Protein AF-A0A0L0F2Q2-F1 (afdb_monomer)

Structure (mmCIF, N/CA/C/O backbone):
data_AF-A0A0L0F2Q2-F1
#
_entry.id   AF-A0A0L0F2Q2-F1
#
loop_
_atom_site.group_PDB
_atom_site.id
_atom_site.type_symbol
_atom_site.label_atom_id
_atom_site.label_alt_id
_atom_site.label_comp_id
_atom_site.label_asym_id
_atom_site.label_entity_id
_atom_site.label_seq_id
_atom_site.pdbx_PDB_ins_code
_atom_site.Cartn_x
_atom_site.Cartn_y
_atom_site.Cartn_z
_atom_site.occupancy
_atom_site.B_iso_or_equiv
_atom_site.auth_seq_id
_atom_site.auth_comp_id
_atom_site.auth_asym_id
_atom_site.auth_atom_id
_atom_site.pdbx_PDB_model_num
ATOM 1 N N . TYR A 1 1 ? 7.823 0.068 -20.319 1.00 67.25 1 TYR A N 1
ATOM 2 C CA . TYR A 1 1 ? 8.096 0.021 -18.871 1.00 67.25 1 TYR A CA 1
ATOM 3 C C . TYR A 1 1 ? 9.468 0.626 -18.621 1.00 67.25 1 TYR A C 1
ATOM 5 O O . TYR A 1 1 ? 10.448 0.100 -19.131 1.00 67.25 1 TYR A O 1
ATOM 13 N N . ASN A 1 2 ? 9.532 1.759 -17.922 1.00 84.94 2 ASN A N 1
ATOM 14 C CA . ASN A 1 2 ? 10.795 2.355 -17.489 1.00 84.94 2 ASN A CA 1
ATOM 15 C C . ASN A 1 2 ? 10.916 2.143 -15.975 1.00 84.94 2 ASN A C 1
ATOM 17 O O . ASN A 1 2 ? 10.159 2.736 -15.208 1.00 84.94 2 ASN A O 1
ATOM 21 N N . THR A 1 3 ? 11.857 1.294 -15.557 1.00 84.62 3 THR A N 1
ATOM 22 C CA . THR A 1 3 ? 12.050 0.926 -14.147 1.00 84.62 3 THR A CA 1
ATOM 23 C C . THR A 1 3 ? 12.328 2.140 -13.268 1.00 84.62 3 THR A C 1
ATOM 25 O O . THR A 1 3 ? 11.809 2.211 -12.161 1.00 84.62 3 THR A O 1
ATOM 28 N N . LEU A 1 4 ? 13.087 3.127 -13.758 1.00 86.25 4 LEU A N 1
ATOM 29 C CA . LEU A 1 4 ? 13.383 4.345 -13.000 1.00 86.25 4 LEU A CA 1
ATOM 30 C C . LEU A 1 4 ? 12.138 5.219 -12.833 1.00 86.25 4 LEU A C 1
ATOM 32 O O . LEU A 1 4 ? 11.918 5.764 -11.756 1.00 86.25 4 LEU A O 1
ATOM 36 N N . ALA A 1 5 ? 11.290 5.293 -13.864 1.00 87.88 5 ALA A N 1
ATOM 37 C CA . ALA A 1 5 ? 10.030 6.033 -13.809 1.00 87.88 5 ALA A CA 1
ATOM 38 C C . ALA A 1 5 ? 9.016 5.418 -12.828 1.00 87.88 5 ALA A C 1
ATOM 40 O O . ALA A 1 5 ? 8.153 6.133 -12.331 1.00 87.88 5 ALA A O 1
ATOM 41 N N . PHE A 1 6 ? 9.124 4.119 -12.532 1.00 88.88 6 PHE A N 1
ATOM 42 C CA . PHE A 1 6 ? 8.347 3.459 -11.479 1.00 88.88 6 PHE A CA 1
ATOM 43 C C . PHE A 1 6 ? 9.022 3.566 -10.103 1.00 8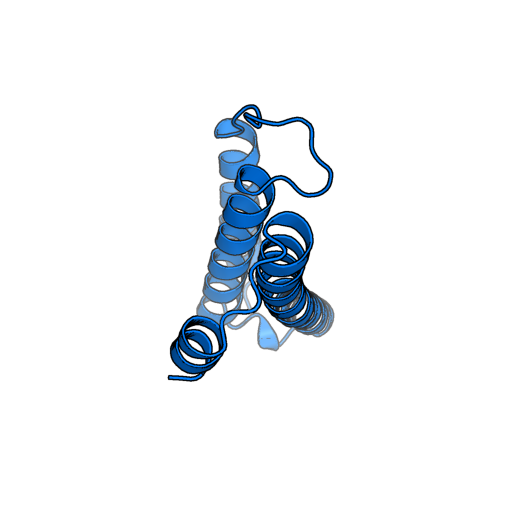8.88 6 PHE A C 1
ATOM 45 O O . PHE A 1 6 ? 8.368 3.892 -9.118 1.00 88.88 6 PHE A O 1
ATOM 52 N N . ALA A 1 7 ? 10.333 3.333 -10.023 1.00 89.62 7 ALA A N 1
ATOM 53 C CA . ALA A 1 7 ? 11.062 3.292 -8.758 1.00 89.62 7 ALA A CA 1
ATOM 54 C C . ALA A 1 7 ? 11.163 4.667 -8.081 1.00 89.62 7 ALA A C 1
ATOM 56 O O . ALA A 1 7 ? 10.941 4.759 -6.879 1.00 89.62 7 ALA A O 1
ATOM 57 N N . LEU A 1 8 ? 11.440 5.738 -8.835 1.00 92.00 8 LEU A N 1
ATOM 58 C CA . LEU A 1 8 ? 11.559 7.095 -8.288 1.00 92.00 8 LEU A CA 1
ATOM 59 C C . LEU A 1 8 ? 10.314 7.548 -7.509 1.00 92.00 8 LEU A C 1
ATOM 61 O O . LEU A 1 8 ? 10.460 7.877 -6.332 1.00 92.00 8 LEU A O 1
ATOM 65 N N .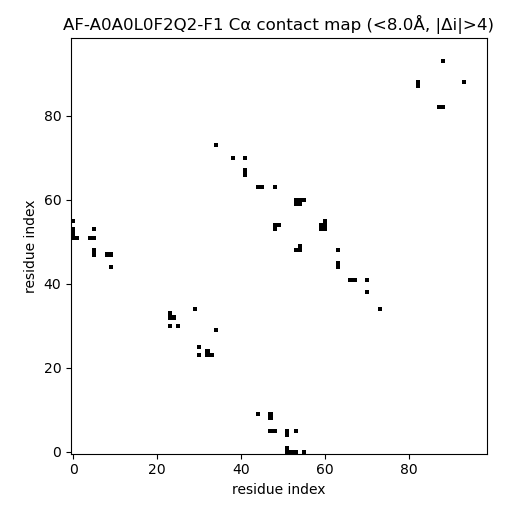 PRO A 1 9 ? 9.095 7.542 -8.086 1.00 91.50 9 PRO A N 1
ATOM 66 C CA . PRO A 1 9 ? 7.911 7.963 -7.347 1.00 91.50 9 PRO A CA 1
ATOM 67 C C . PRO A 1 9 ? 7.628 7.054 -6.149 1.00 91.50 9 PRO A C 1
ATOM 69 O O . PRO A 1 9 ? 7.265 7.569 -5.097 1.00 91.50 9 PRO A O 1
ATOM 72 N N . VAL A 1 10 ? 7.864 5.740 -6.246 1.00 91.31 10 VAL A N 1
ATOM 73 C CA . VAL A 1 10 ? 7.711 4.818 -5.103 1.00 91.31 10 VAL A CA 1
ATOM 74 C C . VAL A 1 10 ? 8.687 5.165 -3.974 1.00 91.31 10 VAL A C 1
ATOM 76 O O . VAL A 1 10 ? 8.281 5.240 -2.815 1.00 91.31 10 VAL A O 1
ATOM 79 N N . CYS A 1 11 ? 9.955 5.437 -4.289 1.00 92.50 11 CYS A N 1
ATOM 80 C CA . CYS A 1 11 ? 10.954 5.854 -3.308 1.00 92.50 11 CYS A CA 1
ATOM 81 C C . CYS A 1 11 ? 10.602 7.205 -2.673 1.00 92.50 11 CYS A C 1
ATOM 83 O O . CYS A 1 11 ? 10.659 7.328 -1.452 1.00 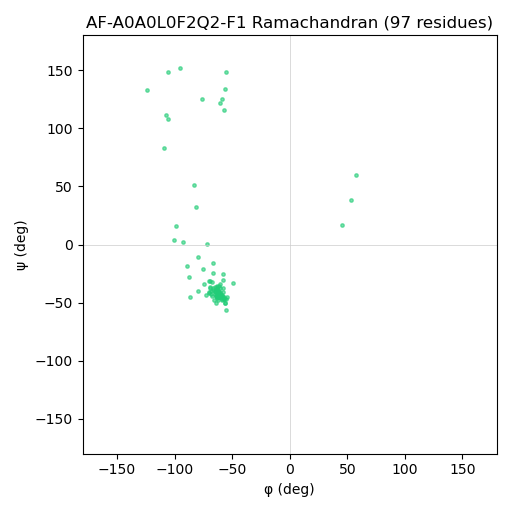92.50 11 CYS A O 1
ATOM 85 N N . CYS A 1 12 ? 10.175 8.195 -3.463 1.00 92.31 12 CYS A N 1
ATOM 86 C CA . CYS A 1 12 ? 9.702 9.479 -2.940 1.00 92.31 12 CYS A CA 1
ATOM 87 C C . CYS A 1 12 ? 8.511 9.292 -1.990 1.00 92.31 12 CYS A C 1
ATOM 89 O O . CYS A 1 12 ? 8.501 9.855 -0.898 1.00 92.31 12 CYS A O 1
ATOM 91 N N . CYS A 1 13 ? 7.544 8.453 -2.366 1.00 90.69 13 CYS A N 1
ATOM 92 C CA . CYS A 1 13 ? 6.401 8.101 -1.526 1.00 90.69 13 CYS A CA 1
ATOM 93 C C . CYS A 1 13 ? 6.845 7.456 -0.209 1.00 90.69 13 CYS A C 1
ATOM 95 O O . CYS A 1 13 ? 6.372 7.854 0.850 1.00 90.69 13 CYS A O 1
ATOM 97 N N . ALA A 1 14 ? 7.798 6.522 -0.249 1.00 89.88 14 ALA A N 1
ATOM 98 C CA . ALA A 1 14 ? 8.336 5.882 0.949 1.00 89.88 14 ALA A CA 1
ATOM 99 C C . ALA A 1 14 ? 9.058 6.877 1.876 1.00 89.88 14 ALA A C 1
ATOM 101 O O . ALA A 1 14 ? 8.859 6.840 3.089 1.00 89.88 14 ALA A O 1
ATOM 102 N N . VAL A 1 15 ? 9.848 7.802 1.320 1.00 91.81 15 VAL A N 1
ATOM 103 C CA . VAL A 1 15 ? 10.517 8.859 2.097 1.00 91.81 15 VAL A CA 1
ATOM 104 C C . VAL A 1 15 ? 9.489 9.776 2.754 1.00 91.81 15 VAL A C 1
ATOM 106 O O . VAL A 1 15 ? 9.585 10.032 3.952 1.00 91.81 15 VAL A O 1
ATOM 109 N N . ILE A 1 16 ? 8.466 10.210 2.013 1.00 89.62 16 ILE A N 1
ATOM 110 C CA . ILE A 1 16 ? 7.372 11.025 2.560 1.00 89.62 16 ILE A CA 1
ATOM 111 C C . ILE A 1 16 ? 6.637 10.254 3.660 1.00 89.62 16 ILE A C 1
ATOM 113 O O . ILE A 1 16 ? 6.377 10.817 4.720 1.00 89.62 16 ILE A O 1
ATOM 117 N N . ALA A 1 17 ? 6.361 8.962 3.465 1.00 87.31 17 ALA A N 1
ATOM 118 C CA . ALA A 1 17 ? 5.702 8.115 4.457 1.00 87.31 17 ALA A CA 1
ATOM 119 C C . ALA A 1 17 ? 6.481 8.002 5.769 1.00 87.31 17 ALA A C 1
ATOM 121 O O . ALA A 1 17 ? 5.873 7.851 6.825 1.00 87.31 17 ALA A O 1
ATOM 122 N N . ILE A 1 18 ? 7.814 8.025 5.705 1.00 87.69 18 ILE A N 1
ATOM 123 C CA . ILE A 1 18 ? 8.694 7.993 6.879 1.00 87.69 18 ILE A CA 1
ATOM 124 C C . ILE A 1 18 ? 8.792 9.385 7.514 1.00 87.69 18 ILE A C 1
ATOM 126 O O . ILE A 1 18 ? 8.751 9.502 8.735 1.00 87.69 18 ILE A O 1
ATOM 130 N N . ALA A 1 19 ? 8.871 10.439 6.703 1.00 89.69 19 ALA A N 1
ATOM 131 C CA . ALA A 1 19 ? 8.967 11.814 7.186 1.00 89.69 19 ALA A CA 1
ATOM 132 C C . ALA A 1 19 ? 7.673 12.307 7.858 1.00 89.69 19 ALA A C 1
ATOM 134 O O . ALA A 1 19 ? 7.727 13.118 8.775 1.00 89.69 19 ALA A O 1
ATOM 135 N N . THR A 1 20 ? 6.513 11.813 7.418 1.00 86.38 20 THR A N 1
ATOM 136 C CA . THR A 1 20 ? 5.184 12.256 7.880 1.00 86.38 20 THR A CA 1
ATOM 137 C C . THR A 1 20 ? 4.559 11.341 8.934 1.00 86.38 20 THR A C 1
ATOM 139 O O . THR A 1 20 ? 3.362 11.429 9.192 1.00 86.38 20 THR A O 1
ATOM 142 N N . LYS A 1 21 ? 5.342 10.456 9.567 1.00 82.62 21 LYS A N 1
ATOM 143 C CA . LYS A 1 21 ? 4.826 9.538 10.592 1.00 82.62 21 LYS A CA 1
ATOM 144 C C . LYS A 1 21 ? 4.194 10.305 11.751 1.00 82.62 21 LYS A C 1
ATOM 146 O O . LYS A 1 21 ? 4.852 11.107 12.411 1.00 82.62 21 LYS A O 1
ATOM 151 N N . MET A 1 22 ? 2.940 9.985 12.048 1.00 81.31 22 MET A N 1
ATOM 152 C CA . MET A 1 22 ? 2.233 10.498 13.215 1.00 81.31 22 MET A CA 1
ATOM 153 C C . MET A 1 22 ? 2.115 9.411 14.286 1.00 81.31 22 MET A C 1
ATOM 155 O O . MET A 1 22 ? 2.050 8.213 13.999 1.00 81.31 22 MET A O 1
ATOM 159 N N . LYS A 1 23 ? 2.115 9.821 15.559 1.00 79.88 23 LYS A N 1
ATOM 160 C CA . LYS A 1 23 ? 1.882 8.893 16.667 1.00 79.88 23 LYS A CA 1
ATOM 161 C C . LYS A 1 23 ? 0.390 8.574 16.725 1.00 79.88 23 LYS A C 1
ATOM 163 O O . LYS A 1 23 ? -0.427 9.480 16.833 1.00 79.88 23 LYS A O 1
ATOM 168 N N . ALA A 1 24 ? 0.056 7.288 16.691 1.00 78.94 24 ALA A N 1
ATOM 169 C CA . ALA A 1 24 ? -1.311 6.810 16.866 1.00 78.94 24 ALA A CA 1
ATOM 170 C C . ALA A 1 24 ? -1.908 7.311 18.194 1.00 78.94 24 ALA A C 1
ATOM 172 O O . ALA A 1 24 ? -1.266 7.198 19.243 1.00 78.94 24 ALA A O 1
ATOM 173 N N . HIS A 1 25 ? -3.146 7.813 18.157 1.00 77.50 25 HIS A N 1
ATOM 174 C CA . HIS A 1 25 ? -3.830 8.310 19.356 1.00 77.50 25 HIS A CA 1
ATOM 175 C C . HIS A 1 25 ? -4.225 7.190 20.321 1.00 77.50 25 HIS A C 1
ATOM 177 O O . HIS A 1 25 ? -4.245 7.400 21.534 1.00 77.50 25 HIS A O 1
ATOM 183 N N . THR A 1 26 ? -4.526 5.995 19.800 1.00 76.06 26 THR A N 1
ATOM 184 C CA . THR A 1 26 ? -4.866 4.831 20.623 1.00 76.06 26 THR A CA 1
ATOM 185 C C . THR A 1 26 ? -3.949 3.647 20.308 1.00 76.06 26 THR A C 1
ATOM 187 O O . THR A 1 26 ? -3.763 3.316 19.135 1.00 76.06 26 THR A O 1
ATOM 190 N N . PRO A 1 27 ? -3.383 2.968 21.325 1.00 74.69 27 PRO A N 1
ATOM 191 C CA . PRO A 1 27 ? -2.541 1.789 21.133 1.00 74.69 27 PRO A CA 1
ATOM 192 C C . PRO A 1 27 ? -3.405 0.526 20.981 1.00 74.69 27 PRO A C 1
ATOM 194 O O . PRO A 1 27 ? -3.245 -0.450 21.710 1.00 74.69 27 PRO A O 1
ATOM 197 N N . THR A 1 28 ? -4.384 0.563 20.079 1.00 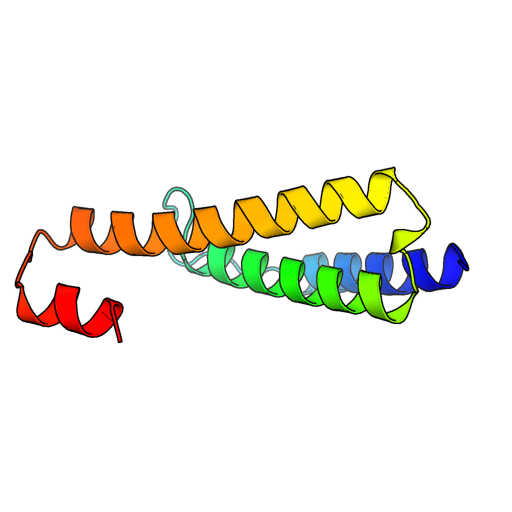77.75 28 THR A N 1
ATOM 198 C CA . THR A 1 28 ? -5.251 -0.584 19.788 1.00 77.75 28 THR A CA 1
ATOM 199 C C . THR A 1 28 ? -4.725 -1.362 18.586 1.00 77.75 28 THR A C 1
ATOM 201 O O . THR A 1 28 ? -4.060 -0.801 17.712 1.00 77.75 28 THR A O 1
ATOM 204 N N . PHE A 1 29 ? -5.002 -2.669 18.542 1.00 79.38 29 PHE A N 1
ATOM 205 C CA . PHE A 1 29 ? -4.665 -3.482 17.376 1.00 79.38 29 PHE A CA 1
ATOM 206 C C . PHE A 1 29 ? -5.404 -2.943 16.146 1.00 79.38 29 PHE A C 1
ATOM 208 O O . PHE A 1 29 ? -6.635 -2.877 16.137 1.00 79.38 29 PHE A O 1
ATOM 215 N N . LEU A 1 30 ? -4.627 -2.569 15.126 1.00 77.81 30 LEU A N 1
ATOM 216 C CA . LEU A 1 30 ? -5.106 -1.963 13.889 1.00 77.81 30 LEU A CA 1
ATOM 217 C C . LEU A 1 30 ? -5.898 -0.666 14.135 1.00 77.81 30 LEU A C 1
ATOM 219 O O . LEU A 1 30 ? -7.077 -0.552 13.793 1.00 77.81 30 LEU A O 1
ATOM 223 N N . ASN A 1 31 ? -5.232 0.317 14.754 1.00 84.31 31 ASN A N 1
ATOM 224 C CA . ASN A 1 31 ? -5.825 1.624 15.021 1.00 84.31 31 ASN A CA 1
ATOM 225 C C . ASN A 1 31 ? -6.360 2.259 13.723 1.00 84.31 31 ASN A C 1
ATOM 227 O O . ASN A 1 31 ? -5.813 2.068 12.629 1.00 84.31 31 ASN A O 1
ATOM 231 N N . ARG A 1 32 ? -7.429 3.047 13.855 1.00 84.00 32 ARG A N 1
ATOM 232 C CA . ARG A 1 32 ? -8.064 3.751 12.742 1.00 84.00 32 ARG A CA 1
ATOM 233 C C . ARG A 1 32 ? -7.074 4.652 12.009 1.00 84.00 32 ARG A C 1
ATOM 235 O O . ARG A 1 32 ? -7.006 4.564 10.791 1.00 84.00 32 ARG A O 1
ATOM 242 N N . ASP A 1 33 ? -6.265 5.414 12.744 1.00 87.06 33 ASP A N 1
ATOM 243 C CA . ASP A 1 33 ? -5.267 6.323 12.163 1.00 87.06 33 ASP A CA 1
ATOM 244 C C . ASP A 1 33 ? -4.291 5.561 11.245 1.00 87.06 33 ASP A C 1
ATOM 246 O O . ASP A 1 33 ? -4.090 5.926 10.091 1.00 87.06 33 ASP A O 1
ATOM 250 N N . GLN A 1 34 ? -3.773 4.419 11.713 1.00 87.62 34 GLN A N 1
ATOM 251 C CA . GLN A 1 34 ? -2.855 3.573 10.940 1.00 87.62 34 GLN A CA 1
ATOM 252 C C . GLN A 1 34 ? -3.535 2.943 9.719 1.00 87.62 34 GLN A C 1
ATOM 254 O O . GLN A 1 34 ? -2.943 2.834 8.647 1.00 87.62 34 GLN A O 1
ATOM 259 N N . SER A 1 35 ? -4.786 2.515 9.883 1.00 89.62 35 SER A N 1
ATOM 260 C CA . SER A 1 35 ? -5.574 1.891 8.821 1.00 89.62 35 SER A CA 1
ATOM 261 C C . SER A 1 35 ? -5.931 2.884 7.716 1.00 89.62 35 SER A C 1
ATOM 263 O O . SER A 1 35 ? -5.893 2.542 6.535 1.00 89.62 35 SER A O 1
ATOM 265 N N . ASP A 1 36 ? -6.281 4.115 8.086 1.00 89.38 36 ASP A N 1
ATOM 266 C CA . ASP A 1 36 ? -6.615 5.183 7.148 1.00 89.38 36 ASP A CA 1
ATOM 267 C C . ASP A 1 36 ? -5.364 5.662 6.391 1.00 89.38 36 ASP A C 1
ATOM 269 O O . ASP A 1 36 ? -5.411 5.761 5.162 1.00 89.38 36 ASP A O 1
ATOM 273 N N . GLU A 1 37 ? -4.220 5.819 7.072 1.00 89.56 37 GLU A N 1
ATOM 274 C CA . GLU A 1 37 ? -2.924 6.059 6.418 1.00 89.56 37 GLU A CA 1
ATOM 275 C C . GLU A 1 37 ? -2.588 4.952 5.407 1.00 89.56 37 GLU A C 1
ATOM 277 O O . GLU A 1 37 ? -2.271 5.230 4.248 1.00 89.56 37 GLU A O 1
ATOM 282 N N . TRP A 1 38 ? -2.690 3.683 5.816 1.00 89.56 38 TRP A N 1
ATOM 283 C CA . TRP A 1 38 ? -2.360 2.536 4.966 1.00 89.56 38 TRP A CA 1
ATOM 284 C C . TRP A 1 38 ? -3.254 2.450 3.722 1.00 89.56 38 TRP A C 1
ATOM 286 O O . TRP A 1 38 ? -2.756 2.219 2.618 1.00 89.56 38 TRP A O 1
ATOM 296 N N . LYS A 1 39 ? -4.559 2.723 3.857 1.00 91.44 39 LYS A N 1
ATOM 297 C CA . LYS A 1 39 ? -5.477 2.834 2.710 1.00 91.44 39 LYS A CA 1
ATOM 298 C C . LYS A 1 39 ? -5.062 3.946 1.748 1.00 91.44 39 LYS A C 1
ATOM 300 O O . LYS A 1 39 ? -5.124 3.734 0.537 1.00 91.44 39 LYS A O 1
ATOM 305 N N . GLY A 1 40 ? -4.629 5.099 2.259 1.00 92.12 40 GLY A N 1
ATOM 306 C CA . GLY A 1 40 ? -4.106 6.193 1.436 1.00 92.12 40 GLY A CA 1
ATOM 307 C C . GLY A 1 40 ? -2.875 5.773 0.627 1.00 92.12 40 GLY A C 1
ATOM 308 O O . GLY A 1 40 ? -2.824 5.990 -0.585 1.00 92.12 40 GLY A O 1
ATOM 309 N N . TRP A 1 41 ? -1.924 5.081 1.263 1.00 92.12 41 TRP A N 1
ATOM 310 C CA . TRP A 1 41 ? -0.723 4.574 0.589 1.00 92.12 41 TRP A CA 1
ATOM 311 C C . TRP A 1 41 ? -1.037 3.567 -0.517 1.00 92.12 41 TRP A C 1
ATOM 313 O O . TRP A 1 41 ? -0.439 3.634 -1.591 1.00 92.12 41 TRP A O 1
ATOM 323 N N . MET A 1 42 ? -2.010 2.676 -0.310 1.00 93.88 42 MET A N 1
ATOM 324 C CA . MET A 1 42 ? -2.449 1.762 -1.370 1.00 93.88 42 MET A CA 1
ATOM 325 C C . MET A 1 42 ? -2.995 2.507 -2.593 1.00 93.88 42 MET A C 1
ATOM 327 O O . MET A 1 42 ? -2.651 2.151 -3.718 1.00 93.88 42 MET A O 1
ATOM 331 N N . GLN A 1 43 ? -3.805 3.553 -2.390 1.00 93.81 43 GLN A N 1
ATOM 332 C CA . GLN A 1 43 ? -4.360 4.354 -3.490 1.00 93.81 43 GLN A CA 1
ATOM 333 C C . GLN A 1 43 ? -3.255 5.033 -4.309 1.00 93.81 43 GLN A C 1
ATOM 335 O O . GLN A 1 43 ? -3.285 5.012 -5.539 1.00 93.81 43 GLN A O 1
ATOM 340 N N . LEU A 1 44 ? -2.229 5.561 -3.640 1.00 92.94 44 LEU A N 1
ATOM 341 C CA . LEU A 1 44 ? -1.076 6.155 -4.314 1.00 92.94 44 LEU A CA 1
ATOM 342 C C . LEU A 1 44 ? -0.281 5.117 -5.121 1.00 92.94 44 LEU A C 1
ATOM 344 O O . LEU A 1 44 ? 0.102 5.378 -6.262 1.00 92.94 44 LEU A O 1
ATOM 348 N N . MET A 1 45 ? -0.100 3.911 -4.578 1.00 92.44 45 MET A N 1
ATOM 349 C CA . MET A 1 45 ? 0.529 2.802 -5.302 1.00 92.44 45 MET A CA 1
ATOM 350 C C . MET A 1 45 ? -0.287 2.369 -6.527 1.00 92.44 45 MET A C 1
ATOM 352 O O . MET A 1 45 ? 0.300 2.090 -7.573 1.00 92.44 45 MET A O 1
ATOM 356 N N . PHE A 1 46 ? -1.624 2.360 -6.446 1.00 93.75 46 PHE A N 1
ATOM 357 C CA . PHE A 1 46 ? -2.489 2.095 -7.603 1.00 93.75 46 PHE A CA 1
ATOM 358 C C . PHE A 1 46 ? -2.321 3.146 -8.699 1.00 93.75 46 PHE A C 1
ATOM 360 O O . PHE A 1 46 ? -2.272 2.787 -9.878 1.00 93.75 46 PHE A O 1
ATOM 367 N N . LEU A 1 47 ? -2.197 4.421 -8.320 1.00 93.44 47 LEU A N 1
ATOM 368 C CA . LEU A 1 47 ? -1.976 5.513 -9.262 1.00 93.44 47 LEU A CA 1
ATOM 369 C C . LEU A 1 47 ? -0.627 5.368 -9.977 1.00 93.44 47 LEU A C 1
ATOM 371 O O . LEU A 1 47 ? -0.585 5.382 -11.207 1.00 93.44 47 LEU A O 1
ATOM 375 N N . ILE A 1 48 ? 0.462 5.162 -9.227 1.00 92.19 48 ILE A N 1
ATOM 376 C CA . ILE A 1 48 ? 1.809 4.989 -9.796 1.00 92.19 48 ILE A CA 1
ATOM 377 C C . ILE A 1 48 ? 1.846 3.778 -10.734 1.00 92.19 48 ILE A C 1
ATOM 379 O O . ILE A 1 48 ? 2.382 3.865 -11.840 1.00 92.19 48 ILE A O 1
ATOM 383 N N . TYR A 1 49 ? 1.245 2.660 -10.322 1.00 91.62 49 TYR A N 1
ATOM 384 C CA . TYR A 1 49 ? 1.170 1.438 -11.119 1.00 91.62 49 TYR A CA 1
ATOM 385 C C . TYR A 1 49 ? 0.503 1.660 -12.488 1.00 91.62 49 TYR A C 1
ATOM 387 O O . TYR A 1 49 ? 1.056 1.236 -13.506 1.00 91.62 49 TYR A O 1
ATOM 395 N N . HIS A 1 50 ? -0.646 2.349 -12.531 1.00 91.00 50 HIS A N 1
ATOM 396 C CA . HIS A 1 50 ? -1.354 2.617 -13.788 1.00 91.00 50 HIS A CA 1
ATOM 397 C C . HIS A 1 50 ? -0.635 3.662 -14.642 1.00 91.00 50 HIS A C 1
ATOM 399 O O . HIS A 1 50 ? -0.468 3.457 -15.841 1.00 91.00 50 HIS A O 1
ATOM 405 N N . TYR A 1 51 ? -0.160 4.749 -14.030 1.00 91.69 51 TYR A N 1
ATOM 406 C CA . TYR A 1 51 ? 0.504 5.840 -14.746 1.00 91.69 51 TYR A CA 1
ATOM 407 C C . TYR A 1 5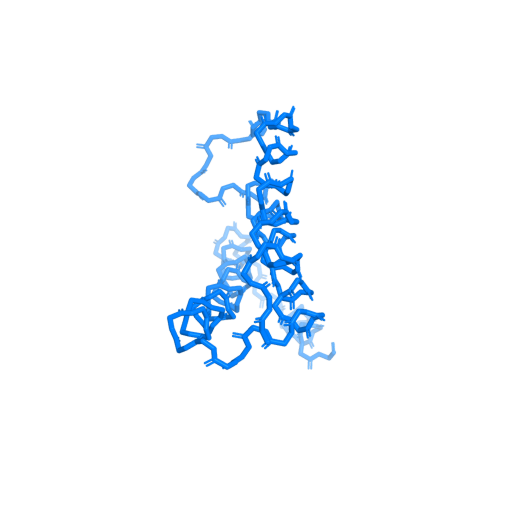1 ? 1.782 5.381 -15.467 1.00 91.69 51 TYR A C 1
ATOM 409 O O . TYR A 1 51 ? 2.092 5.823 -16.570 1.00 91.69 51 TYR A O 1
ATOM 417 N N . THR A 1 52 ? 2.518 4.451 -14.858 1.00 91.25 52 THR A N 1
ATOM 418 C CA . THR A 1 52 ? 3.793 3.940 -15.388 1.00 91.25 52 THR A CA 1
ATOM 419 C C . THR A 1 52 ? 3.649 2.683 -16.247 1.00 91.25 52 THR A C 1
ATOM 421 O O . THR A 1 52 ? 4.658 2.150 -16.720 1.00 91.25 52 THR A O 1
ATOM 424 N N . TRP A 1 53 ? 2.417 2.203 -16.463 1.00 89.50 53 TRP A N 1
ATOM 425 C CA . TRP A 1 53 ? 2.135 0.956 -17.181 1.00 89.50 53 TRP A CA 1
ATOM 426 C C . TRP A 1 53 ? 2.904 -0.243 -16.600 1.00 89.50 53 TRP A C 1
ATOM 428 O O . TRP A 1 53 ? 3.402 -1.108 -17.327 1.00 89.50 53 TRP A O 1
ATOM 438 N N . ALA A 1 54 ? 3.027 -0.300 -15.270 1.00 88.75 54 ALA A N 1
ATOM 439 C CA . ALA A 1 54 ? 3.774 -1.348 -14.571 1.00 88.75 54 ALA A CA 1
ATOM 440 C C . ALA A 1 54 ? 3.072 -2.722 -14.588 1.00 88.75 54 ALA A C 1
ATOM 442 O O . ALA A 1 54 ? 3.617 -3.702 -14.081 1.00 88.75 54 ALA A O 1
ATOM 443 N N . SER A 1 55 ? 1.900 -2.822 -15.225 1.00 85.62 55 SER A N 1
ATOM 444 C CA . SER A 1 55 ? 1.170 -4.072 -15.479 1.00 85.62 55 SER A CA 1
ATOM 445 C C . SER A 1 55 ? 1.971 -5.101 -16.277 1.00 85.62 55 SER A C 1
ATOM 447 O O . SER A 1 55 ? 1.742 -6.298 -16.129 1.00 85.62 55 SER A O 1
ATOM 449 N N . ALA A 1 56 ? 2.942 -4.655 -17.079 1.00 86.62 56 ALA A N 1
ATOM 450 C CA . ALA A 1 56 ? 3.829 -5.533 -17.838 1.00 86.62 56 ALA A CA 1
ATOM 451 C C . ALA A 1 56 ? 4.767 -6.380 -16.951 1.00 86.62 56 ALA A C 1
ATOM 453 O O . ALA A 1 56 ? 5.356 -7.346 -17.431 1.00 86.62 56 ALA A O 1
ATOM 454 N N . VAL A 1 57 ? 4.923 -6.033 -15.668 1.00 89.44 57 VAL A N 1
ATOM 455 C CA . VAL A 1 57 ? 5.810 -6.726 -14.727 1.00 89.44 57 VAL A CA 1
ATOM 456 C C . VAL A 1 57 ? 4.981 -7.565 -13.757 1.00 89.44 57 VAL A C 1
ATOM 458 O O . VAL A 1 57 ? 4.331 -7.043 -12.850 1.00 89.44 57 VAL A O 1
ATOM 461 N N . LEU A 1 58 ? 5.045 -8.889 -13.927 1.00 90.38 58 LEU A N 1
ATOM 462 C CA . LEU A 1 58 ? 4.227 -9.849 -13.178 1.00 90.38 58 LEU A CA 1
ATOM 463 C C . LEU A 1 58 ? 4.343 -9.705 -11.642 1.00 90.38 58 LEU A C 1
ATOM 465 O O . LEU A 1 58 ? 3.299 -9.664 -10.990 1.00 90.38 58 LEU A O 1
ATOM 469 N N . PRO A 1 59 ? 5.542 -9.560 -11.036 1.00 90.50 59 PRO A N 1
ATOM 470 C CA . PRO A 1 59 ? 5.646 -9.349 -9.589 1.00 90.50 59 PRO A CA 1
ATOM 471 C C . PRO A 1 59 ? 4.895 -8.109 -9.085 1.00 90.50 59 PRO A C 1
ATOM 473 O O . PRO A 1 59 ? 4.221 -8.170 -8.059 1.00 90.50 59 PRO A O 1
ATOM 476 N N . ILE A 1 60 ? 4.968 -6.993 -9.820 1.00 89.94 60 ILE A N 1
ATOM 477 C CA . ILE A 1 60 ? 4.299 -5.742 -9.437 1.00 89.94 60 ILE A CA 1
ATOM 478 C C . ILE A 1 60 ? 2.783 -5.925 -9.525 1.00 89.94 60 ILE A C 1
ATOM 480 O O . ILE A 1 60 ? 2.059 -5.562 -8.599 1.00 89.94 60 ILE A O 1
ATOM 484 N N . TYR A 1 61 ? 2.306 -6.552 -10.601 1.00 91.06 61 TYR A N 1
ATOM 485 C CA . TYR A 1 61 ? 0.893 -6.865 -10.781 1.00 91.06 61 TYR A CA 1
ATOM 486 C C . TYR A 1 61 ? 0.316 -7.679 -9.608 1.00 91.06 61 TYR A C 1
ATOM 488 O O . TYR A 1 61 ? -0.739 -7.332 -9.073 1.00 91.06 61 TYR A O 1
ATOM 496 N N . VAL A 1 62 ? 1.018 -8.730 -9.167 1.00 94.69 62 VAL A N 1
ATOM 497 C CA . VAL A 1 62 ? 0.565 -9.579 -8.052 1.00 94.69 62 VAL A CA 1
ATOM 498 C C . VAL A 1 62 ? 0.518 -8.797 -6.735 1.00 94.69 62 VAL A C 1
ATOM 500 O O . VAL A 1 62 ? -0.469 -8.896 -6.006 1.00 94.69 62 VAL A O 1
ATOM 503 N N . ILE A 1 63 ? 1.525 -7.968 -6.442 1.00 93.75 63 ILE A N 1
ATOM 504 C CA . ILE A 1 63 ? 1.544 -7.138 -5.224 1.00 93.75 63 ILE A CA 1
ATOM 505 C C . ILE A 1 63 ? 0.362 -6.164 -5.203 1.00 93.75 63 ILE A C 1
ATOM 507 O O . ILE A 1 63 ? -0.336 -6.056 -4.195 1.00 93.75 63 ILE A O 1
ATOM 511 N N . ILE A 1 64 ? 0.082 -5.500 -6.327 1.00 94.62 64 ILE A N 1
ATOM 512 C CA . ILE A 1 64 ? -1.061 -4.588 -6.443 1.00 94.62 64 ILE A CA 1
ATOM 513 C C . ILE A 1 64 ? -2.387 -5.324 -6.196 1.00 94.62 64 ILE A C 1
ATOM 515 O O . ILE A 1 64 ? -3.265 -4.793 -5.519 1.00 94.62 64 ILE A O 1
ATOM 519 N N . ARG A 1 65 ? -2.532 -6.574 -6.652 1.00 93.88 65 ARG A N 1
ATOM 520 C CA . ARG A 1 65 ? -3.718 -7.399 -6.353 1.00 93.88 65 ARG A CA 1
ATOM 521 C C . ARG A 1 65 ? -3.854 -7.723 -4.864 1.00 93.88 65 ARG A C 1
ATOM 523 O O . ARG A 1 65 ? -4.964 -7.666 -4.337 1.00 93.88 65 ARG A O 1
ATOM 530 N N . ILE A 1 66 ? -2.750 -8.011 -4.177 1.00 95.38 66 ILE A N 1
ATOM 531 C CA . ILE A 1 66 ? -2.748 -8.219 -2.720 1.00 95.38 66 ILE A CA 1
ATOM 532 C C . ILE A 1 66 ? -3.158 -6.926 -1.995 1.00 95.38 66 ILE A C 1
ATOM 534 O O . ILE A 1 66 ? -3.944 -6.970 -1.045 1.00 95.38 66 ILE A O 1
ATOM 538 N N . PHE A 1 67 ? -2.709 -5.758 -2.469 1.00 94.75 67 PHE A N 1
ATOM 539 C CA . PHE A 1 67 ? -3.170 -4.465 -1.950 1.00 94.75 67 PHE A CA 1
ATOM 540 C C . PHE A 1 67 ? -4.672 -4.262 -2.146 1.00 94.75 67 PHE A C 1
ATOM 542 O O . PHE A 1 67 ? -5.350 -3.886 -1.198 1.00 94.75 67 PHE A O 1
ATOM 549 N N . VAL A 1 68 ? -5.234 -4.601 -3.308 1.00 95.19 68 VAL A N 1
ATOM 550 C CA . VAL A 1 68 ? -6.694 -4.547 -3.511 1.00 95.19 68 VAL A CA 1
ATOM 551 C C . VAL A 1 68 ? -7.428 -5.443 -2.504 1.00 95.19 68 VAL A C 1
ATOM 553 O O . VAL A 1 68 ? -8.366 -4.990 -1.850 1.00 95.19 68 VAL A O 1
ATOM 556 N N . GLY A 1 69 ? -6.981 -6.690 -2.328 1.00 95.75 69 GLY A N 1
ATOM 557 C CA . GLY A 1 69 ? -7.591 -7.622 -1.373 1.00 95.75 69 GLY A CA 1
ATOM 558 C C . GLY A 1 69 ? -7.517 -7.126 0.075 1.00 95.75 69 GLY A C 1
ATOM 559 O O . GLY A 1 69 ? -8.517 -7.132 0.792 1.00 95.75 69 GLY A O 1
ATOM 560 N N . SER A 1 70 ? -6.351 -6.632 0.494 1.00 94.31 70 SER A N 1
ATOM 561 C CA . SER A 1 70 ? -6.161 -6.073 1.837 1.00 94.31 70 SER A CA 1
ATOM 562 C C . SER A 1 70 ? -6.936 -4.771 2.062 1.00 94.31 70 SER A C 1
ATOM 564 O O . SER A 1 70 ? -7.427 -4.560 3.167 1.00 94.31 70 SER A O 1
ATOM 566 N N . TYR A 1 71 ? -7.132 -3.937 1.034 1.00 93.50 71 TYR A N 1
ATOM 567 C CA . TYR A 1 71 ? -7.975 -2.738 1.110 1.00 93.50 71 TYR A CA 1
ATOM 568 C C . TYR A 1 71 ? -9.437 -3.094 1.415 1.00 93.50 71 TYR A C 1
ATOM 570 O O . TYR A 1 71 ? -10.067 -2.505 2.302 1.00 93.50 71 TYR A O 1
ATOM 578 N N . VAL A 1 72 ? -9.976 -4.079 0.688 1.00 93.19 72 VAL A N 1
ATOM 579 C CA . VAL A 1 72 ? -11.344 -4.575 0.894 1.00 93.19 72 VAL A CA 1
ATOM 580 C C . VAL A 1 72 ? -11.467 -5.214 2.274 1.00 93.19 72 VAL A C 1
ATOM 582 O O . VAL A 1 72 ? -12.406 -4.905 3.008 1.00 93.19 72 VAL A O 1
ATOM 585 N N . TRP A 1 73 ? -10.489 -6.035 2.666 1.00 92.12 73 TRP A N 1
ATOM 586 C CA . TRP A 1 73 ? -10.449 -6.634 3.998 1.00 92.12 73 TRP A CA 1
ATOM 587 C C . TRP A 1 73 ? -10.443 -5.574 5.103 1.00 92.12 73 TRP A C 1
ATOM 589 O O . TRP A 1 73 ? -11.221 -5.675 6.046 1.00 92.12 73 TRP A O 1
ATOM 599 N N . LEU A 1 74 ? -9.628 -4.525 4.973 1.00 91.12 74 LEU A N 1
ATOM 600 C CA . LEU A 1 74 ? -9.510 -3.469 5.977 1.00 91.12 74 LEU A CA 1
ATOM 601 C C . LEU A 1 74 ? -10.802 -2.654 6.107 1.00 91.12 74 LEU A C 1
ATOM 603 O O . LEU A 1 74 ? -11.207 -2.290 7.212 1.00 91.12 74 LEU A O 1
ATOM 607 N N . SER A 1 75 ? -11.480 -2.415 4.984 1.00 88.12 75 SER A N 1
ATOM 608 C CA . SER A 1 75 ? -12.810 -1.799 4.968 1.00 88.12 75 SER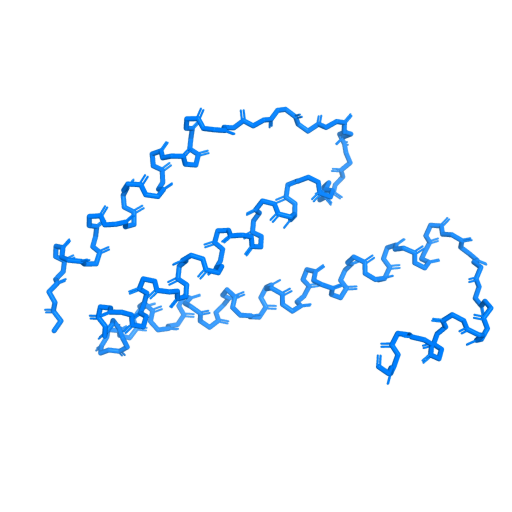 A CA 1
ATOM 609 C C . SER A 1 75 ? -13.842 -2.681 5.684 1.00 88.12 75 SER A C 1
ATOM 611 O O . SER A 1 75 ? -14.587 -2.197 6.536 1.00 88.12 75 SER A O 1
ATOM 613 N N . GLY A 1 76 ? -13.833 -3.990 5.412 1.00 88.12 76 GLY A N 1
ATOM 614 C CA . GLY A 1 76 ? -14.687 -4.966 6.092 1.00 88.12 76 GLY A CA 1
ATOM 615 C C . GLY A 1 76 ? -14.403 -5.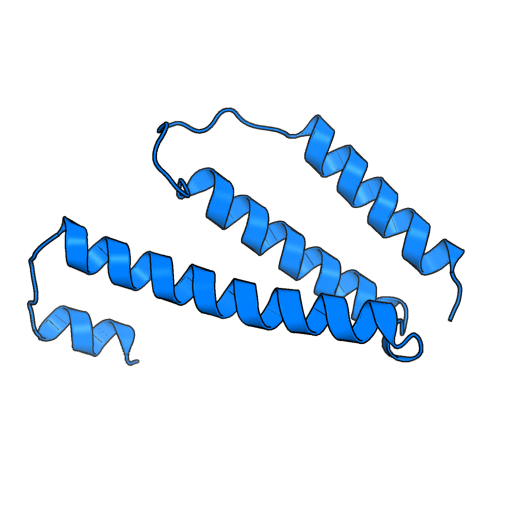069 7.594 1.00 88.12 76 GLY A C 1
ATOM 616 O O . GLY A 1 76 ? -15.334 -5.044 8.398 1.00 88.12 76 GLY A O 1
ATOM 617 N N . TYR A 1 77 ? -13.128 -5.108 7.986 1.00 87.06 77 TYR A N 1
ATOM 618 C CA . TYR A 1 77 ? -12.697 -5.121 9.384 1.00 87.06 77 TYR A CA 1
ATOM 619 C C . TYR A 1 77 ? -13.194 -3.885 10.141 1.00 87.06 77 TYR A C 1
ATOM 621 O O . TYR A 1 77 ? -13.720 -4.015 11.245 1.00 87.06 77 TYR A O 1
ATOM 629 N N . GLY A 1 78 ? -13.098 -2.693 9.540 1.00 83.62 78 GLY A N 1
ATOM 630 C CA . GLY A 1 78 ? -13.605 -1.458 10.143 1.00 83.62 78 GLY A CA 1
ATOM 631 C C . GLY A 1 78 ? -15.111 -1.508 10.423 1.00 83.62 78 GLY A C 1
ATOM 632 O O . GLY A 1 78 ? -15.548 -1.132 11.513 1.00 83.62 78 GLY A O 1
ATOM 633 N N . HIS A 1 79 ? -15.902 -2.024 9.476 1.00 82.75 79 HIS A N 1
ATOM 634 C CA . HIS A 1 79 ? -17.339 -2.232 9.674 1.00 82.75 79 HIS A CA 1
ATOM 635 C C . HIS A 1 79 ? -17.627 -3.288 10.744 1.00 82.75 79 HIS A C 1
ATOM 637 O O . HIS A 1 79 ? -18.409 -3.031 11.658 1.00 82.75 79 HIS A O 1
ATOM 643 N N . PHE A 1 80 ? -16.965 -4.445 10.683 1.00 83.31 80 PHE A N 1
ATOM 644 C CA . PHE A 1 80 ? -17.118 -5.506 11.677 1.00 83.31 80 PHE A CA 1
ATOM 645 C C . PHE A 1 80 ? -16.818 -5.003 13.094 1.00 83.31 80 PHE A C 1
ATOM 647 O O . PHE A 1 80 ? -17.637 -5.164 13.999 1.00 83.31 80 PHE A O 1
ATOM 654 N N . PHE A 1 81 ? -15.681 -4.331 13.283 1.00 80.06 81 PHE A N 1
ATOM 655 C CA . PHE A 1 81 ? -15.261 -3.829 14.586 1.00 80.06 81 PHE A CA 1
ATOM 656 C C . PHE A 1 81 ? -16.211 -2.750 15.122 1.00 80.06 81 PHE A C 1
ATOM 658 O O . PHE A 1 81 ? -16.499 -2.723 16.319 1.00 80.06 81 PHE A O 1
ATOM 665 N N . PHE A 1 82 ? -16.755 -1.897 14.246 1.00 77.19 82 PHE A N 1
ATOM 666 C CA . PHE A 1 82 ? -17.778 -0.918 14.614 1.00 77.19 82 PHE A CA 1
ATOM 667 C C . PHE A 1 82 ? -19.034 -1.584 15.196 1.00 77.19 82 PHE A C 1
ATOM 669 O O . PHE A 1 82 ? -19.517 -1.160 16.249 1.00 77.19 82 PHE A O 1
ATOM 676 N N . PHE A 1 83 ? -19.546 -2.638 14.552 1.00 75.44 83 PHE A N 1
ATOM 677 C CA . PHE A 1 83 ? -2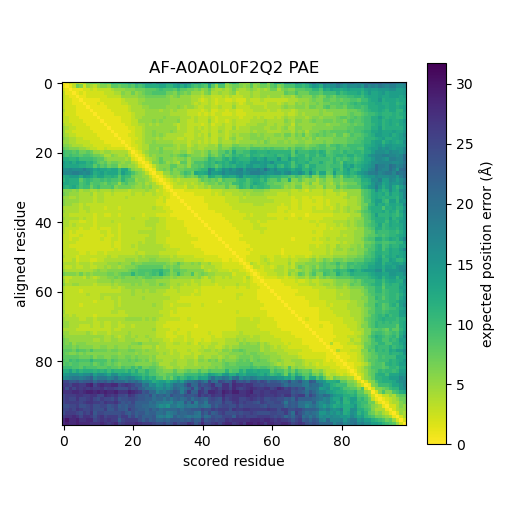0.712 -3.374 15.050 1.00 75.44 83 PHE A CA 1
ATOM 678 C C . PHE A 1 83 ? -20.394 -4.180 16.313 1.00 75.44 83 PHE A C 1
ATOM 680 O O . PHE A 1 83 ? -21.173 -4.143 17.264 1.00 75.44 83 PHE A O 1
ATOM 687 N N . TYR A 1 84 ? -19.223 -4.819 16.363 1.00 75.81 84 TYR A N 1
ATOM 688 C CA . TYR A 1 84 ? -18.759 -5.589 17.518 1.00 75.81 84 TYR A CA 1
ATOM 689 C C . TYR A 1 84 ? -18.634 -4.733 18.790 1.00 75.81 84 TYR A C 1
ATOM 691 O O . TYR A 1 84 ? -19.092 -5.132 19.855 1.00 75.81 84 TYR A O 1
ATOM 699 N N . LYS A 1 85 ? -18.059 -3.526 18.693 1.00 71.62 85 LYS A N 1
ATOM 700 C CA . LYS A 1 85 ? -17.900 -2.610 19.839 1.00 71.62 85 LYS A CA 1
ATOM 701 C C . LYS A 1 85 ? -19.199 -1.934 20.267 1.00 71.62 85 LYS A C 1
ATOM 703 O O . LYS A 1 85 ? -19.343 -1.607 21.442 1.00 71.62 85 LYS A O 1
ATOM 708 N N . LYS A 1 86 ? -20.096 -1.628 19.324 1.00 68.56 86 LYS A N 1
ATOM 709 C CA . LYS A 1 86 ? -21.270 -0.786 19.593 1.00 68.56 86 LYS A CA 1
ATOM 710 C C . LYS A 1 86 ? -22.493 -1.590 20.052 1.00 68.56 86 LYS A C 1
ATOM 712 O O . LYS A 1 86 ? -23.389 -0.973 20.617 1.00 68.56 86 LYS A O 1
ATOM 717 N N . SER A 1 87 ? -22.547 -2.912 19.813 1.00 59.62 87 SER A N 1
ATOM 718 C CA 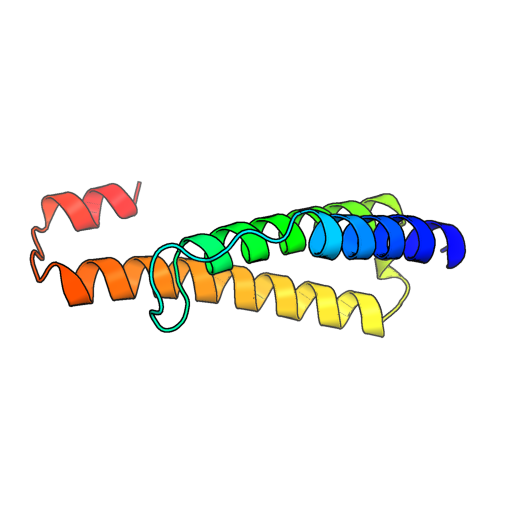. SER A 1 87 ? -23.662 -3.835 20.147 1.00 59.62 87 SER A CA 1
ATOM 719 C C . SER A 1 87 ? -25.073 -3.335 19.789 1.00 59.62 87 SER A C 1
ATOM 721 O O . SER A 1 87 ? -26.073 -3.850 20.279 1.00 59.62 87 SER A O 1
ATOM 723 N N . ASN A 1 88 ? -25.178 -2.325 18.923 1.00 57.75 88 ASN A N 1
ATOM 724 C CA . ASN A 1 88 ? -26.425 -1.649 18.592 1.00 57.75 88 ASN A CA 1
ATOM 725 C C . ASN A 1 88 ? -26.805 -2.038 17.159 1.00 57.75 88 ASN A C 1
ATOM 727 O O . ASN A 1 88 ? -26.492 -1.334 16.197 1.00 57.75 88 ASN A O 1
ATOM 731 N N . PHE A 1 89 ? -27.438 -3.204 17.026 1.00 61.75 89 PHE A N 1
ATOM 732 C CA . PHE A 1 89 ? -27.843 -3.828 15.759 1.00 61.75 89 PHE A CA 1
ATOM 733 C C . PHE A 1 89 ? -29.153 -3.257 15.193 1.00 61.75 89 PHE A C 1
ATOM 735 O O . PHE A 1 89 ? -29.936 -3.979 14.581 1.00 61.75 89 PHE A O 1
ATOM 742 N N . GLY A 1 90 ? -29.436 -1.969 15.410 1.00 59.72 90 GLY A N 1
ATOM 743 C CA . GLY A 1 90 ? -30.649 -1.347 14.880 1.00 59.72 90 GLY A CA 1
ATOM 744 C C . GLY A 1 90 ? -30.710 -1.501 13.357 1.00 59.72 90 GLY A C 1
ATOM 745 O O . GLY A 1 90 ? -29.862 -0.945 12.655 1.00 59.72 90 GLY A O 1
ATOM 746 N N . LEU A 1 91 ? -31.710 -2.237 12.855 1.00 59.47 91 LEU A N 1
ATOM 747 C CA . LEU A 1 91 ? -31.913 -2.565 11.432 1.00 59.47 91 LEU A CA 1
ATOM 748 C C . LEU A 1 91 ? -31.830 -1.331 10.513 1.00 59.47 91 LEU A C 1
ATOM 750 O O . LEU A 1 91 ? -31.275 -1.411 9.419 1.00 59.47 91 LEU A O 1
ATOM 754 N N . ASN A 1 92 ? -32.259 -0.163 11.005 1.00 60.59 92 ASN A N 1
ATOM 755 C CA . ASN A 1 92 ? -32.185 1.117 10.291 1.00 60.59 92 ASN A CA 1
ATOM 756 C C . ASN A 1 92 ? -30.757 1.526 9.878 1.00 60.59 92 ASN A C 1
ATOM 758 O O . ASN A 1 92 ? -30.585 2.183 8.858 1.00 60.59 92 ASN A O 1
ATOM 762 N N . ARG A 1 93 ? -29.718 1.142 10.634 1.00 58.12 93 ARG A N 1
ATOM 763 C CA . ARG A 1 93 ? -28.316 1.459 10.298 1.00 58.12 93 ARG A CA 1
ATOM 764 C C . ARG A 1 93 ? -27.659 0.429 9.386 1.00 58.12 93 ARG A C 1
ATOM 766 O O . ARG A 1 93 ? -26.769 0.800 8.629 1.00 58.12 93 ARG A O 1
ATOM 773 N N . MET A 1 94 ? -28.092 -0.832 9.432 1.00 59.88 94 MET A N 1
ATOM 774 C CA . MET A 1 94 ? -27.615 -1.846 8.483 1.00 59.88 94 MET A CA 1
ATOM 775 C C . MET A 1 94 ? -28.150 -1.571 7.069 1.00 59.88 94 MET A C 1
ATOM 777 O O . MET A 1 94 ? -27.403 -1.689 6.100 1.00 59.88 94 MET A O 1
ATOM 781 N N . ALA A 1 95 ? -29.394 -1.089 6.957 1.00 59.69 95 ALA A N 1
ATOM 782 C CA . ALA A 1 95 ? -29.979 -0.667 5.683 1.00 59.69 95 ALA A CA 1
ATOM 783 C C . ALA A 1 95 ? -29.239 0.528 5.045 1.00 59.69 95 ALA A C 1
ATOM 785 O O . ALA A 1 95 ? -29.068 0.562 3.833 1.00 59.69 95 ALA A O 1
ATOM 786 N N . GLN A 1 96 ? -28.731 1.471 5.847 1.00 57.25 96 GLN A N 1
ATOM 787 C CA . GLN A 1 96 ? -28.033 2.663 5.344 1.00 57.25 96 GLN A CA 1
ATOM 788 C C . GLN A 1 96 ? -26.606 2.385 4.834 1.00 57.25 96 GLN A C 1
ATOM 790 O O . GLN A 1 96 ? -26.078 3.164 4.056 1.00 57.25 96 GLN A O 1
ATOM 795 N N . VAL A 1 97 ? -25.977 1.281 5.254 1.00 57.34 97 VAL A N 1
ATOM 796 C CA . VAL A 1 97 ? -24.674 0.829 4.718 1.00 57.34 97 VAL A CA 1
ATOM 797 C C . VAL A 1 97 ? -24.840 0.103 3.367 1.00 57.34 97 VAL A C 1
ATOM 799 O O . VAL A 1 97 ? -23.855 -0.150 2.682 1.00 57.34 97 VAL A O 1
ATOM 802 N N . SER A 1 98 ? -26.079 -0.220 2.977 1.00 48.16 98 SER A N 1
ATOM 803 C CA . SER A 1 98 ? -26.418 -1.000 1.775 1.00 48.16 98 SER A CA 1
ATOM 804 C C . SER A 1 98 ? -26.877 -0.144 0.581 1.00 48.16 98 SER A C 1
ATOM 806 O O . SER A 1 98 ? -27.289 -0.710 -0.431 1.00 48.16 98 SER A O 1
ATOM 808 N N . VAL A 1 99 ? -26.851 1.189 0.710 1.00 37.31 99 VAL A N 1
ATOM 809 C CA . VAL A 1 99 ? -27.286 2.164 -0.310 1.00 37.31 99 VAL A CA 1
ATOM 810 C C . VAL A 1 99 ? -26.140 3.103 -0.652 1.00 37.31 99 VAL A C 1
ATOM 812 O O . VAL A 1 99 ? -25.472 3.568 0.298 1.00 37.31 99 VAL A O 1
#

Foldseek 3Di:
DDPCLLVVVVVVLVVVCVVPDDDQPDPDDPGPVNLVVLLVSLVSLVVSCVVVVVVVPVVSVVVNVVSVVVNVVSVVVVVVVVCVVPVDPPVVVVVVVVD

InterPro domains:
  IPR012419 Cas1p, 10 TM acyl transferase domain [PF07779] (1-97)

Solvent-accessible surface area (backbone atoms only — not comparable to full-atom values): 5900 Å² total; per-residue (Å²): 118,54,68,64,73,48,48,52,60,52,51,52,51,50,51,49,58,64,75,64,67,73,83,69,93,55,99,50,91,83,30,66,67,60,52,54,52,51,51,52,53,48,54,52,51,53,49,52,38,62,76,45,50,40,69,83,39,64,72,58,42,54,52,53,51,51,48,54,53,50,48,54,48,52,55,50,48,53,55,51,52,51,52,69,76,60,73,70,80,55,65,74,60,61,56,58,74,74,108

Sequence (99 aa):
YNTLAFALPVCCCAVIAIATKMKAHTPTFLNRDQSDEWKGWMQLMFLIYHYTWASAVLPIYVIIRIFVGSYVWLSGYGHFFFFYKKSNFGLNRMAQVSV

Secondary structure (DSSP, 8-state):
--HHHHHHHHHHHHHHHHHT----SS--TT-HHHHHHHHHHHHHHHHHHHHTTGGGSHHHHHHHHHHHHHHHHHHHHHHHHHHHHH----HHHHHHTT-

pLDDT: mean 83.49, std 12.25, range [37.31, 95.75]

Organism: NCBI:txid667725

Radius of gyration: 17.24 Å; Cα contacts (8 Å, |Δi|>4): 38; chains: 1; bounding box: 46×22×40 Å

Mean predicted aligned error: 7.66 Å